Protein AF-A0A4U7D754-F1 (afdb_monomer_lite)

Secondary structure (DSSP, 8-state):
-HHHHHHHHHHTT-TTHHHHHHHHHHHHHHHTTPPP--TTTT-PPTTS-TTS----TT-HHHHHHHHHHHHHHHHHHHHHHH--HHHHHHHHHHHIIIII-TTTPPP--SS-TT-SS--HHHHHHHHHHHHHHHHTTT-GGGGGSSS-HHHHHHHHHHHH-TTTT-----

Foldseek 3Di:
DVLVVLLVCLVVVHPPSVVVVVVLLVLLVVLLPDDAAEQQPVDDDPPDDSLFLADPPVRPRLVNLQVLLSSLLSLLVNCSNPVDCSSLLSSLVNLCQDDNVPVRHRQLALDGPPDLDGDPSCVPRVVSNVVSCVSSLPPPSLVVHPDHPVSNVVSPVLNPPNPNPPPPDD

Sequence (170 aa):
NEVVAIRERVEDGQDPWKTAYDAQIRDANRALAATPRSVVDDGSPAGVDEHRFATGEDRPDYRAAIEMGTWVRDLGIGYVFTGRERFASKAIRLLDHWFLDPETRMYPS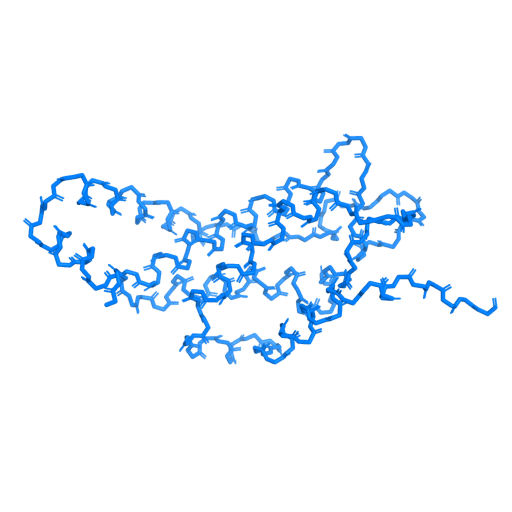GRNFGETYFSIELHITLPTLIYGAALVRDSPRWSTVGADREALRSWVETYLDRKSGVYVGP

Structure (mmCIF, N/CA/C/O backbone):
data_AF-A0A4U7D754-F1
#
_entry.id   AF-A0A4U7D754-F1
#
loop_
_atom_site.group_PDB
_atom_site.id
_atom_site.type_symbol
_atom_site.label_atom_id
_atom_site.label_alt_id
_atom_site.label_comp_id
_atom_site.label_asym_id
_atom_site.label_entity_id
_atom_site.label_seq_id
_atom_site.pdbx_PDB_ins_code
_atom_site.Cartn_x
_atom_site.Cartn_y
_atom_site.Cartn_z
_atom_site.occupancy
_atom_site.B_iso_or_equiv
_atom_site.auth_seq_id
_atom_site.auth_comp_id
_atom_site.auth_asym_id
_atom_site.auth_atom_id
_atom_site.pdbx_PDB_model_num
ATOM 1 N N . ASN A 1 1 ? -0.094 -5.045 24.901 1.00 81.19 1 ASN A N 1
ATOM 2 C CA . ASN A 1 1 ? -0.014 -4.782 23.446 1.00 81.19 1 ASN A CA 1
ATOM 3 C C . ASN A 1 1 ? -0.514 -3.359 23.227 1.00 81.19 1 ASN A C 1
ATOM 5 O O . ASN A 1 1 ? -1.612 -3.065 23.677 1.00 81.19 1 ASN A O 1
ATOM 9 N N . GLU A 1 2 ? 0.290 -2.483 22.625 1.00 88.88 2 GLU A N 1
ATOM 10 C CA . GLU A 1 2 ? -0.003 -1.047 22.474 1.00 88.88 2 GLU A CA 1
ATOM 11 C C . GLU A 1 2 ? -1.286 -0.764 21.674 1.00 88.88 2 GLU A C 1
ATOM 13 O O . GLU A 1 2 ? -2.070 0.096 22.063 1.00 88.88 2 GLU A O 1
ATOM 18 N N . VAL A 1 3 ? -1.574 -1.550 20.629 1.00 88.56 3 VAL A N 1
ATOM 19 C CA . VAL A 1 3 ? -2.810 -1.402 19.835 1.00 88.56 3 VAL A CA 1
ATOM 20 C C . VAL A 1 3 ? -4.058 -1.604 20.696 1.00 88.56 3 VAL A C 1
ATOM 22 O O . VAL A 1 3 ? -5.023 -0.860 20.556 1.00 88.56 3 VAL A O 1
ATOM 25 N N . VAL A 1 4 ? -4.040 -2.589 21.600 1.00 91.12 4 VAL A N 1
ATOM 26 C CA . VAL A 1 4 ? -5.170 -2.869 22.504 1.00 91.12 4 VAL A CA 1
ATOM 27 C C . VAL A 1 4 ? -5.409 -1.681 23.434 1.00 91.12 4 VAL A C 1
ATOM 29 O O . VAL A 1 4 ? -6.532 -1.201 23.520 1.00 91.12 4 VAL A O 1
ATOM 32 N N . ALA A 1 5 ? -4.342 -1.137 24.025 1.00 94.12 5 ALA A N 1
ATOM 33 C CA . ALA A 1 5 ? -4.437 0.025 24.906 1.00 94.12 5 ALA A CA 1
ATOM 34 C C . ALA A 1 5 ? -4.966 1.278 24.180 1.00 94.12 5 ALA A C 1
ATOM 36 O O . ALA A 1 5 ? -5.701 2.072 24.761 1.00 94.12 5 ALA A O 1
ATOM 37 N N . ILE A 1 6 ? -4.615 1.472 22.901 1.00 95.00 6 ILE A N 1
ATOM 38 C CA . ILE A 1 6 ? -5.161 2.581 22.103 1.00 95.00 6 ILE A CA 1
ATOM 39 C C . ILE A 1 6 ? -6.643 2.350 21.786 1.00 95.00 6 ILE A C 1
ATOM 41 O O . ILE A 1 6 ? -7.418 3.300 21.851 1.00 95.00 6 ILE A O 1
ATOM 45 N N . ARG A 1 7 ? -7.057 1.117 21.461 1.00 94.56 7 ARG A N 1
ATOM 46 C CA . ARG A 1 7 ? -8.471 0.803 21.190 1.00 94.56 7 ARG A CA 1
ATOM 47 C C . ARG A 1 7 ? -9.363 1.097 22.392 1.00 94.56 7 ARG A C 1
ATOM 49 O O . ARG A 1 7 ? -10.385 1.739 22.202 1.00 94.56 7 ARG A O 1
ATOM 56 N N . GLU A 1 8 ? -8.945 0.721 23.599 1.00 95.62 8 GLU A N 1
ATOM 57 C CA . GLU A 1 8 ? -9.686 1.027 24.834 1.00 95.62 8 GLU A CA 1
ATOM 58 C C . GLU A 1 8 ? -9.910 2.542 24.983 1.00 95.62 8 GLU A C 1
ATOM 60 O O . GLU A 1 8 ? -11.033 2.999 25.169 1.00 95.62 8 GLU A O 1
ATOM 65 N N . ARG A 1 9 ? -8.864 3.356 24.768 1.00 97.19 9 ARG A N 1
ATOM 66 C CA . ARG A 1 9 ? -8.984 4.827 24.798 1.00 97.19 9 ARG A CA 1
ATOM 67 C C . ARG A 1 9 ? -9.928 5.374 23.724 1.00 97.19 9 ARG A C 1
ATOM 69 O O . ARG A 1 9 ? -10.618 6.360 23.967 1.00 97.19 9 ARG A O 1
ATOM 76 N N . VAL A 1 10 ? -9.951 4.764 22.537 1.00 96.94 10 VAL A N 1
ATOM 77 C CA . VAL A 1 10 ? -10.885 5.124 21.456 1.00 96.94 10 VAL A CA 1
ATOM 78 C C . VAL A 1 10 ? -12.324 4.770 21.831 1.00 96.94 10 VAL A C 1
ATOM 80 O O . VAL A 1 10 ? -13.219 5.578 21.588 1.00 96.94 10 VAL A O 1
ATOM 83 N N . GLU A 1 11 ? -12.554 3.593 22.411 1.00 95.62 11 GLU A N 1
ATOM 84 C CA . GLU A 1 11 ? -13.877 3.129 22.852 1.00 95.62 11 GLU A CA 1
ATOM 85 C C . GLU A 1 11 ? -14.442 4.016 23.967 1.00 95.62 11 GLU A C 1
ATOM 87 O O . GLU A 1 11 ? -15.612 4.394 23.914 1.00 95.62 11 GLU A O 1
ATOM 92 N N . ASP A 1 12 ? -13.582 4.459 24.885 1.00 97.31 12 ASP A N 1
ATOM 93 C CA . ASP A 1 12 ? -13.907 5.429 25.935 1.00 97.31 12 ASP A CA 1
ATOM 94 C C . ASP A 1 12 ? -14.091 6.869 25.414 1.00 97.31 12 ASP A C 1
ATOM 96 O O . ASP A 1 12 ? -14.413 7.779 26.180 1.00 97.31 12 ASP A O 1
ATOM 100 N N . GLY A 1 13 ? -13.856 7.115 24.121 1.00 97.50 13 GLY A N 1
ATOM 101 C CA . GLY A 1 13 ? -13.976 8.441 23.515 1.00 97.50 13 GLY A CA 1
ATOM 102 C C . GLY A 1 13 ? -12.903 9.438 23.966 1.00 97.50 13 GLY A C 1
ATOM 103 O O . GLY A 1 13 ? -13.125 10.644 23.883 1.00 97.50 13 GLY A O 1
ATOM 104 N N . GLN A 1 14 ? -11.749 8.965 24.443 1.00 98.25 14 GLN A N 1
ATOM 105 C CA . GLN A 1 14 ? -10.688 9.822 24.971 1.00 98.25 14 GLN A CA 1
ATOM 106 C C . GLN A 1 14 ? -9.904 10.508 23.845 1.00 98.25 14 GLN A C 1
ATOM 108 O O . GLN A 1 14 ? -9.340 9.856 22.959 1.00 98.25 14 GLN A O 1
ATOM 113 N N . ASP A 1 15 ? -9.793 11.832 23.913 1.00 97.81 15 ASP A N 1
ATOM 114 C CA . ASP A 1 15 ? -8.921 12.601 23.027 1.00 97.81 15 ASP A CA 1
ATOM 115 C C . ASP A 1 15 ? -7.455 12.604 23.512 1.00 97.81 15 ASP A C 1
ATOM 117 O O . ASP A 1 15 ? -7.204 12.584 24.718 1.00 97.81 15 ASP A O 1
ATOM 121 N N . PRO A 1 16 ? -6.467 12.628 22.590 1.00 96.94 16 PRO A N 1
ATOM 122 C CA . PRO A 1 16 ? -6.624 12.772 21.136 1.00 96.94 16 PRO A CA 1
ATOM 123 C C . PRO A 1 16 ? -6.844 11.447 20.380 1.00 96.94 16 PRO A C 1
ATOM 125 O O . PRO A 1 16 ? -6.931 11.458 19.151 1.00 96.94 16 PRO A O 1
ATOM 128 N N . TRP A 1 17 ? -6.916 10.300 21.068 1.00 97.25 17 TRP A N 1
ATOM 129 C CA . TRP A 1 17 ? -6.997 8.980 20.424 1.00 97.25 17 TRP A CA 1
ATOM 130 C C . TRP A 1 17 ? -8.262 8.804 19.593 1.00 97.25 17 TRP A C 1
ATOM 132 O O . TRP A 1 17 ? -8.177 8.304 18.471 1.00 97.25 17 TRP A O 1
ATOM 142 N N . LYS A 1 18 ? -9.418 9.257 20.092 1.00 97.81 18 LYS A N 1
ATOM 143 C CA . LYS A 1 18 ? -10.676 9.184 19.344 1.00 97.81 18 LYS A CA 1
ATOM 144 C C . LYS A 1 18 ? -10.625 10.007 18.057 1.00 97.81 18 LYS A C 1
ATOM 146 O O . LYS A 1 18 ? -10.941 9.483 16.988 1.00 97.81 18 LYS A O 1
ATOM 151 N N . THR A 1 19 ? -10.166 11.255 18.143 1.00 98.38 19 THR A N 1
ATOM 152 C CA . THR A 1 19 ? -9.977 12.124 16.972 1.00 98.38 19 THR A CA 1
ATOM 153 C C . THR A 1 19 ? -9.004 11.513 15.955 1.00 98.38 19 THR A C 1
ATOM 155 O O . THR A 1 19 ? -9.292 11.487 14.755 1.00 98.38 19 THR A O 1
ATOM 158 N N . ALA A 1 20 ? -7.873 10.970 16.419 1.00 97.56 20 ALA A N 1
ATOM 159 C CA . ALA A 1 20 ? -6.890 10.319 15.555 1.00 97.56 20 ALA A CA 1
ATOM 160 C C . ALA A 1 20 ? -7.458 9.063 14.874 1.00 97.56 20 ALA A C 1
ATOM 162 O O . ALA A 1 20 ? -7.256 8.865 13.677 1.00 97.56 20 ALA A O 1
ATOM 163 N N . TYR A 1 21 ? -8.219 8.248 15.606 1.00 97.75 21 TYR A N 1
ATOM 164 C CA . TYR A 1 21 ? -8.908 7.085 15.056 1.00 97.75 21 TYR A CA 1
ATOM 165 C C . TYR A 1 21 ? -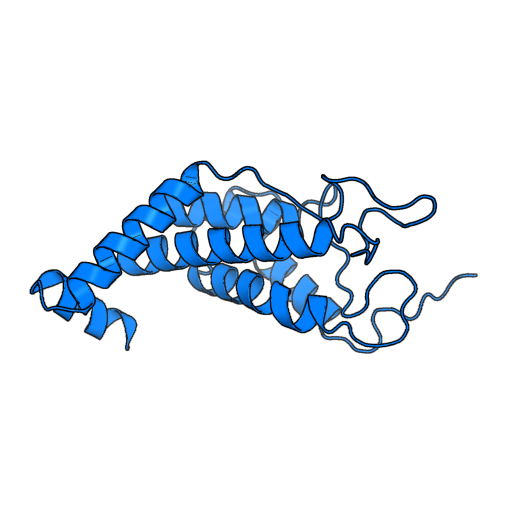9.905 7.481 13.961 1.00 97.75 21 TYR A C 1
ATOM 167 O O . TYR A 1 21 ? -9.889 6.896 12.880 1.00 97.75 21 TYR A O 1
ATOM 175 N N . ASP A 1 22 ? -10.733 8.502 14.184 1.00 98.38 22 ASP A N 1
ATOM 176 C CA . ASP A 1 22 ? -11.714 8.938 13.183 1.00 98.38 22 ASP A CA 1
ATOM 177 C C . ASP A 1 22 ? -11.046 9.450 11.901 1.00 98.38 22 ASP A C 1
ATOM 179 O O . ASP A 1 22 ? -11.533 9.188 10.795 1.00 98.38 22 ASP A O 1
ATOM 183 N N . ALA A 1 23 ? -9.923 10.162 12.031 1.00 98.50 23 ALA A N 1
ATOM 184 C CA . ALA A 1 23 ? -9.104 10.564 10.892 1.00 98.50 23 ALA A CA 1
ATOM 185 C C . ALA A 1 23 ? -8.526 9.338 10.167 1.00 98.50 23 ALA A C 1
ATOM 187 O O . ALA A 1 23 ? -8.739 9.181 8.966 1.00 98.50 23 ALA A O 1
ATOM 188 N N . GLN A 1 24 ? -7.916 8.407 10.900 1.00 98.25 24 GLN A N 1
ATOM 189 C CA . GLN A 1 24 ? -7.336 7.191 10.332 1.00 98.25 24 GLN A CA 1
ATOM 190 C C . GLN A 1 24 ? -8.370 6.326 9.597 1.00 98.25 24 GLN A C 1
ATOM 192 O O . GLN A 1 24 ? -8.092 5.800 8.519 1.00 98.25 24 GLN A O 1
ATOM 197 N N . ILE A 1 25 ? -9.580 6.176 10.143 1.00 98.50 25 ILE A N 1
ATOM 198 C CA . ILE A 1 25 ? -10.652 5.413 9.492 1.00 98.50 25 ILE A CA 1
ATOM 199 C C . ILE A 1 25 ? -11.165 6.132 8.244 1.00 98.50 25 ILE A C 1
ATOM 201 O O . ILE A 1 25 ? -11.506 5.477 7.255 1.00 98.50 25 ILE A O 1
ATOM 205 N N . ARG A 1 26 ? -11.209 7.467 8.239 1.00 98.75 26 ARG A N 1
ATOM 206 C CA . ARG A 1 26 ? -11.530 8.241 7.033 1.00 98.75 26 ARG A CA 1
ATOM 207 C C . ARG A 1 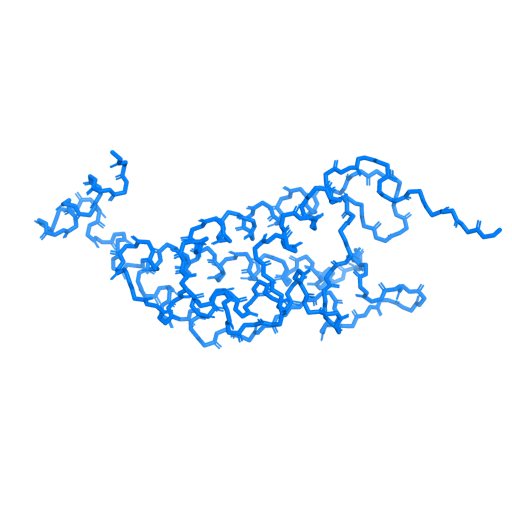26 ? -10.505 7.983 5.933 1.00 98.75 26 ARG A C 1
ATOM 209 O O . ARG A 1 26 ? -10.899 7.734 4.796 1.00 98.75 26 ARG A O 1
ATOM 216 N N . ASP A 1 27 ? -9.226 7.983 6.283 1.00 98.75 27 ASP A N 1
ATOM 217 C CA . ASP A 1 27 ? -8.117 7.775 5.354 1.00 98.75 27 ASP A CA 1
ATOM 218 C C . ASP A 1 27 ? -8.131 6.343 4.799 1.00 98.75 27 ASP A C 1
ATOM 220 O O . ASP A 1 27 ? -8.130 6.151 3.582 1.00 98.75 27 ASP A O 1
ATOM 224 N N . ALA A 1 28 ? -8.326 5.343 5.666 1.00 98.75 28 ALA A N 1
ATOM 225 C CA . ALA A 1 28 ? -8.504 3.947 5.264 1.00 98.75 28 ALA A CA 1
ATOM 226 C C . ALA A 1 28 ? -9.709 3.753 4.326 1.00 98.75 28 ALA A C 1
ATOM 228 O O . ALA A 1 28 ? -9.634 2.997 3.359 1.00 98.75 28 ALA A O 1
ATOM 229 N N . ASN A 1 29 ? -10.831 4.441 4.578 1.00 98.81 29 ASN A N 1
ATOM 230 C CA . ASN A 1 29 ? -11.990 4.380 3.684 1.00 98.81 29 ASN A CA 1
ATOM 231 C C . ASN A 1 29 ? -11.715 5.053 2.330 1.00 98.81 29 ASN A C 1
ATOM 233 O O . ASN A 1 29 ? -12.194 4.543 1.321 1.00 98.81 29 ASN A O 1
ATOM 237 N N . ARG A 1 30 ? -10.935 6.144 2.269 1.00 98.69 30 ARG A N 1
ATOM 238 C CA . ARG A 1 30 ? -10.508 6.729 0.983 1.00 98.69 30 ARG A CA 1
ATOM 239 C C . ARG A 1 30 ? -9.609 5.768 0.207 1.00 98.69 30 ARG A C 1
ATOM 241 O O . ARG A 1 30 ? -9.822 5.568 -0.985 1.00 98.69 30 ARG A O 1
ATOM 248 N N . ALA A 1 31 ? -8.673 5.111 0.889 1.00 98.62 31 ALA A N 1
ATOM 249 C CA . ALA A 1 31 ? -7.761 4.142 0.284 1.00 98.62 31 ALA A CA 1
ATOM 250 C C . ALA A 1 31 ? -8.472 2.899 -0.296 1.00 98.62 31 ALA A C 1
ATOM 252 O O . ALA A 1 31 ? -7.917 2.219 -1.159 1.00 98.62 31 ALA A O 1
ATOM 253 N N . LEU A 1 32 ? -9.727 2.614 0.087 1.00 98.75 32 LEU A N 1
ATOM 254 C CA . LEU A 1 32 ? -10.522 1.557 -0.559 1.00 98.75 32 LEU A CA 1
ATOM 255 C C . LEU A 1 32 ? -10.725 1.800 -2.065 1.00 98.75 32 LEU A C 1
ATOM 257 O O . LEU A 1 32 ? -10.818 0.834 -2.823 1.00 98.75 32 LEU A O 1
ATOM 261 N N . ALA A 1 33 ? -10.756 3.065 -2.493 1.00 98.25 33 ALA A N 1
ATOM 262 C CA . ALA A 1 33 ? -10.904 3.463 -3.892 1.00 98.25 33 ALA A CA 1
ATOM 263 C C . ALA A 1 33 ? -9.565 3.609 -4.640 1.00 98.25 33 ALA A C 1
ATOM 265 O O . ALA A 1 33 ? -9.577 3.944 -5.819 1.00 98.25 33 ALA A O 1
ATOM 266 N N . ALA A 1 34 ? -8.425 3.367 -3.981 1.00 97.75 34 ALA A N 1
ATOM 267 C CA . ALA A 1 34 ? -7.108 3.510 -4.595 1.00 97.75 34 ALA A CA 1
ATOM 268 C C . ALA A 1 34 ? -6.947 2.607 -5.825 1.00 97.75 34 ALA A C 1
ATOM 270 O O . ALA A 1 34 ? -7.332 1.436 -5.793 1.00 97.75 34 ALA A O 1
ATOM 271 N N . THR A 1 35 ? -6.337 3.112 -6.888 1.00 97.06 35 THR A N 1
ATOM 272 C CA . THR A 1 35 ? -5.946 2.289 -8.038 1.00 97.06 35 THR A CA 1
ATOM 273 C C . THR A 1 35 ? -4.573 1.675 -7.750 1.00 97.06 35 THR A C 1
ATOM 275 O O . THR A 1 35 ? -3.686 2.419 -7.335 1.00 97.06 35 THR A O 1
ATOM 278 N N . PRO A 1 36 ? -4.379 0.350 -7.904 1.00 96.81 36 PRO A N 1
ATOM 279 C CA . PRO A 1 36 ? -3.046 -0.242 -7.819 1.00 96.81 36 PRO A CA 1
ATOM 280 C C . PRO A 1 36 ? -2.087 0.417 -8.814 1.00 96.81 36 PRO A C 1
ATOM 282 O O . PRO A 1 36 ? -2.491 0.714 -9.936 1.00 96.81 36 PRO A O 1
ATOM 285 N N . ARG A 1 37 ? -0.850 0.654 -8.380 1.00 96.81 37 ARG A N 1
ATOM 286 C CA . ARG A 1 37 ? 0.259 1.119 -9.217 1.00 96.81 37 ARG A CA 1
ATOM 287 C C . ARG A 1 37 ? 1.527 0.352 -8.874 1.00 96.81 37 ARG A C 1
ATOM 289 O O . ARG A 1 37 ? 1.664 -0.104 -7.742 1.00 96.81 37 ARG A O 1
ATOM 296 N N . SER A 1 38 ? 2.438 0.244 -9.823 1.00 96.88 38 SER A N 1
ATOM 297 C CA . SER A 1 38 ? 3.759 -0.362 -9.722 1.00 96.88 38 SER A CA 1
ATOM 298 C C . SER A 1 38 ? 4.708 0.303 -10.725 1.00 96.88 38 SER A C 1
ATOM 300 O O . SER A 1 38 ? 4.323 1.217 -11.452 1.00 96.88 38 SER A O 1
ATOM 302 N N . VAL A 1 39 ? 5.947 -0.176 -10.768 1.00 94.94 39 VAL A N 1
ATOM 303 C CA . VAL A 1 39 ? 7.026 0.283 -11.661 1.00 94.94 39 VAL A CA 1
ATOM 304 C C . VAL A 1 39 ? 6.697 0.162 -13.159 1.00 94.94 39 VAL A C 1
ATOM 306 O O . VAL A 1 39 ? 7.291 0.852 -13.979 1.00 94.94 39 VAL A O 1
ATOM 309 N N . VAL A 1 40 ? 5.713 -0.668 -13.521 1.00 94.94 40 VAL A N 1
ATOM 310 C CA . VAL A 1 40 ? 5.295 -0.872 -14.917 1.00 94.94 40 VAL A CA 1
ATOM 311 C C . VAL A 1 40 ? 4.195 0.096 -15.383 1.00 94.94 40 VAL A C 1
ATOM 313 O O . VAL A 1 40 ? 3.991 0.262 -16.582 1.00 94.94 40 VAL A O 1
ATOM 316 N N . ASP A 1 41 ? 3.460 0.742 -14.468 1.00 94.00 41 ASP A N 1
ATOM 317 C CA . ASP A 1 41 ? 2.170 1.375 -14.811 1.00 94.00 41 ASP A CA 1
ATOM 318 C C . ASP A 1 41 ? 2.282 2.812 -15.332 1.00 94.00 41 ASP A C 1
ATOM 320 O O . ASP A 1 41 ? 1.392 3.288 -16.036 1.00 94.00 41 ASP A O 1
ATOM 324 N N . ASP A 1 42 ? 3.363 3.510 -14.989 1.00 87.00 42 ASP A N 1
ATOM 325 C CA . ASP A 1 42 ? 3.594 4.903 -15.392 1.00 87.00 42 ASP A CA 1
ATOM 326 C C . ASP A 1 42 ? 4.638 5.017 -16.529 1.00 87.00 42 ASP A C 1
ATOM 328 O O . ASP A 1 42 ? 5.016 6.123 -16.923 1.00 87.00 42 ASP A O 1
ATOM 332 N N . GLY A 1 43 ? 5.066 3.872 -17.081 1.00 80.12 43 GLY A N 1
ATOM 333 C CA . GLY A 1 43 ? 6.050 3.750 -18.157 1.00 80.12 43 GLY A CA 1
ATOM 334 C C . GLY A 1 43 ? 7.505 3.882 -17.691 1.00 80.12 43 GLY A C 1
ATOM 335 O O . GLY A 1 43 ? 7.840 4.701 -16.835 1.00 80.12 43 GLY A O 1
ATOM 336 N N . SER A 1 44 ? 8.401 3.099 -18.299 1.00 80.56 44 SER A N 1
ATOM 337 C CA . SER A 1 44 ? 9.841 3.153 -18.026 1.00 80.56 44 SER A CA 1
ATOM 338 C C . SER A 1 44 ? 10.598 3.994 -19.070 1.00 80.56 44 SER A C 1
ATOM 340 O O . SER A 1 44 ? 10.159 4.124 -20.221 1.00 80.56 44 SER A O 1
ATOM 342 N N . PRO A 1 45 ? 11.756 4.591 -18.718 1.00 80.62 45 PRO A N 1
ATOM 343 C CA . PRO A 1 45 ? 12.629 5.204 -19.714 1.00 80.62 45 PRO A CA 1
ATOM 344 C C . PRO A 1 45 ? 13.071 4.185 -20.778 1.00 80.62 45 PRO A C 1
ATOM 346 O O . PRO A 1 45 ? 13.230 2.998 -20.502 1.00 80.62 45 PRO A O 1
ATOM 349 N N . ALA A 1 46 ? 13.329 4.647 -22.005 1.00 82.69 46 ALA A N 1
ATOM 350 C CA . ALA A 1 46 ? 13.725 3.761 -23.099 1.00 82.69 46 ALA A CA 1
ATOM 351 C C . ALA A 1 46 ? 14.978 2.931 -22.751 1.00 82.69 46 ALA A C 1
ATOM 353 O O . ALA A 1 46 ? 16.006 3.476 -22.348 1.00 82.69 46 ALA A O 1
ATOM 354 N N . GLY A 1 47 ? 14.895 1.611 -22.943 1.00 83.19 47 GLY A N 1
ATOM 355 C CA . GLY A 1 47 ? 15.984 0.675 -22.637 1.00 83.19 47 GLY A CA 1
ATOM 356 C C . GLY A 1 47 ? 16.097 0.277 -21.160 1.00 83.19 47 GLY A C 1
ATOM 357 O O . GLY A 1 47 ? 17.018 -0.460 -20.810 1.00 83.19 47 GLY A O 1
ATOM 358 N N . VAL A 1 48 ? 15.177 0.734 -20.307 1.00 84.69 48 VAL A N 1
ATOM 359 C CA . VAL A 1 48 ? 15.047 0.295 -18.915 1.00 84.69 48 VAL A CA 1
ATOM 360 C C . VAL A 1 48 ? 14.055 -0.862 -18.845 1.00 84.69 48 VAL A C 1
ATOM 362 O O . VAL A 1 48 ? 12.948 -0.771 -19.372 1.00 84.69 48 VAL A O 1
ATOM 365 N N . ASP A 1 49 ? 14.458 -1.944 -18.183 1.00 89.00 49 ASP A N 1
ATOM 366 C CA . ASP A 1 49 ? 13.546 -3.018 -17.777 1.00 89.00 49 ASP A CA 1
ATOM 367 C C . ASP A 1 49 ? 12.440 -2.423 -16.893 1.00 89.00 49 ASP A C 1
ATOM 369 O O . ASP A 1 49 ? 12.733 -1.880 -15.831 1.00 89.00 49 ASP A O 1
ATOM 373 N N . GLU A 1 50 ? 11.188 -2.499 -17.338 1.00 91.44 50 GLU A N 1
ATOM 374 C CA . GLU A 1 50 ? 10.033 -1.883 -16.673 1.00 91.44 50 GLU A CA 1
ATOM 375 C C . GLU A 1 50 ? 9.756 -2.441 -15.273 1.00 91.44 50 GLU A C 1
ATOM 377 O O . GLU A 1 50 ? 9.168 -1.757 -14.443 1.00 91.44 50 GLU A O 1
ATOM 382 N N . HIS A 1 51 ? 10.250 -3.640 -14.950 1.00 94.75 51 HIS A N 1
ATOM 383 C CA . HIS A 1 51 ? 10.165 -4.182 -13.594 1.00 94.75 51 HIS A CA 1
ATOM 384 C C . HIS A 1 51 ? 11.239 -3.612 -12.656 1.00 94.75 51 HIS A C 1
ATOM 386 O O . HIS A 1 51 ? 11.232 -3.882 -11.449 1.00 94.75 51 HIS A O 1
ATOM 392 N N . ARG A 1 52 ? 12.209 -2.851 -13.167 1.00 92.25 52 ARG A N 1
ATOM 393 C CA . ARG A 1 52 ? 13.254 -2.223 -12.357 1.00 92.25 52 ARG A CA 1
ATOM 394 C C . ARG A 1 52 ? 12.824 -0.823 -11.965 1.00 92.25 52 ARG A C 1
ATOM 396 O O . ARG A 1 52 ? 12.524 0.002 -12.812 1.00 92.25 52 ARG A O 1
ATOM 403 N N . PHE A 1 53 ? 12.934 -0.537 -10.673 1.00 92.25 53 PHE A N 1
ATOM 404 C CA . PHE A 1 53 ? 12.696 0.802 -10.155 1.00 92.25 53 PHE A CA 1
ATOM 405 C C . PHE A 1 53 ? 13.650 1.817 -10.804 1.00 92.25 53 PHE A C 1
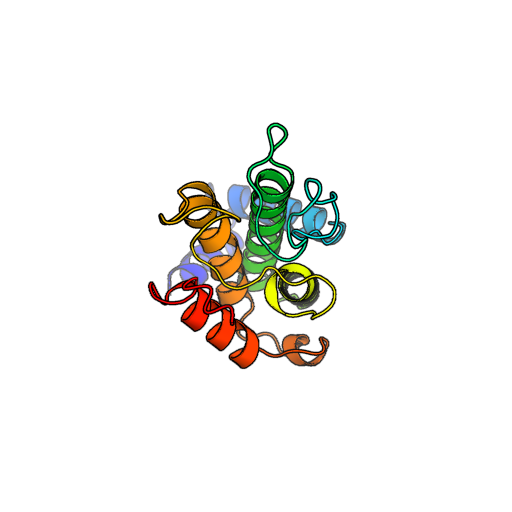ATOM 407 O O . PHE A 1 53 ? 14.875 1.669 -10.719 1.00 92.25 53 PHE A O 1
ATOM 414 N N . ALA A 1 54 ? 13.094 2.840 -11.445 1.00 86.69 54 ALA A N 1
ATOM 415 C CA . ALA A 1 54 ? 13.811 3.812 -12.255 1.00 86.69 54 ALA A CA 1
ATOM 416 C C . ALA A 1 54 ? 13.750 5.233 -11.666 1.00 86.69 54 ALA A C 1
ATOM 418 O O . ALA A 1 54 ? 12.748 5.683 -11.108 1.00 86.69 54 ALA A O 1
ATOM 419 N N . THR A 1 55 ? 14.840 5.984 -11.838 1.00 74.19 55 THR A N 1
ATOM 420 C CA . THR A 1 55 ? 15.008 7.366 -11.355 1.00 74.19 55 THR A CA 1
ATOM 421 C C . THR A 1 55 ? 15.067 8.378 -12.499 1.00 74.19 55 THR A C 1
ATOM 423 O O . THR A 1 55 ? 15.944 9.239 -12.545 1.00 74.19 55 THR A O 1
ATOM 426 N N . GLY A 1 56 ? 14.116 8.295 -13.436 1.00 74.81 56 GLY A N 1
ATOM 427 C CA . GLY A 1 56 ? 13.911 9.359 -14.428 1.00 74.81 56 GLY A CA 1
ATOM 428 C C . GLY A 1 56 ? 13.607 10.714 -13.768 1.00 74.81 56 GLY A C 1
ATOM 429 O O . GLY A 1 56 ? 13.247 10.760 -12.592 1.00 74.81 56 GLY A O 1
ATOM 430 N N . GLU A 1 57 ? 13.720 11.816 -14.516 1.00 79.00 57 GLU A N 1
ATOM 431 C CA . GLU A 1 57 ? 13.539 13.192 -14.006 1.00 79.00 57 GLU A CA 1
ATOM 432 C C . GLU A 1 57 ? 12.204 13.386 -13.260 1.00 79.00 57 GLU A C 1
ATOM 434 O O . GLU A 1 57 ? 12.172 13.952 -12.165 1.00 79.00 57 GLU A O 1
ATOM 439 N N . ASP A 1 58 ? 11.120 12.817 -13.793 1.00 82.38 58 ASP A N 1
ATOM 440 C CA . ASP A 1 58 ? 9.780 12.891 -13.197 1.00 82.38 58 ASP A CA 1
ATOM 441 C C . ASP A 1 58 ? 9.563 11.946 -12.005 1.00 82.38 58 ASP A C 1
ATOM 443 O O . ASP A 1 58 ? 8.608 12.115 -11.238 1.00 82.38 58 ASP A O 1
ATOM 447 N N . ARG A 1 59 ? 10.468 10.976 -11.822 1.00 86.12 59 ARG A N 1
ATOM 448 C CA . ARG A 1 59 ? 10.478 9.979 -10.740 1.00 86.12 59 ARG A CA 1
ATOM 449 C C . ARG A 1 59 ? 9.114 9.287 -10.530 1.00 86.12 59 ARG A C 1
ATOM 451 O O . ARG A 1 59 ? 8.612 9.298 -9.398 1.00 86.12 59 ARG A O 1
ATOM 458 N N . PRO A 1 60 ? 8.500 8.704 -11.577 1.00 90.56 60 PRO A N 1
ATOM 459 C CA . PRO A 1 60 ? 7.172 8.094 -11.480 1.00 90.56 60 PRO A CA 1
ATOM 460 C C . PRO A 1 60 ? 7.116 6.992 -10.411 1.00 90.56 60 PRO A C 1
ATOM 462 O O . PRO A 1 60 ? 6.314 7.094 -9.482 1.00 90.56 60 PRO A O 1
ATOM 465 N N . ASP A 1 61 ? 8.059 6.048 -10.432 1.00 93.44 61 ASP A N 1
ATOM 466 C CA . ASP A 1 61 ? 8.121 4.926 -9.483 1.00 93.44 61 ASP A CA 1
ATOM 467 C C . ASP A 1 61 ? 8.255 5.377 -8.029 1.00 93.44 61 ASP A C 1
ATOM 469 O O . ASP A 1 61 ? 7.679 4.789 -7.114 1.00 93.44 61 ASP A O 1
ATOM 473 N N . TYR A 1 62 ? 8.985 6.468 -7.797 1.00 93.81 62 TYR A N 1
ATOM 474 C CA . TYR A 1 62 ? 9.117 7.059 -6.470 1.00 93.81 62 TYR A CA 1
ATOM 475 C C . TYR A 1 62 ? 7.783 7.583 -5.944 1.00 93.81 62 TYR A C 1
ATOM 477 O O . TYR A 1 62 ? 7.432 7.333 -4.788 1.00 93.81 62 TYR A O 1
ATOM 485 N N . ARG A 1 63 ? 7.016 8.278 -6.791 1.00 94.00 63 ARG A N 1
ATOM 486 C CA . ARG A 1 63 ? 5.677 8.765 -6.435 1.00 94.00 63 ARG A CA 1
ATOM 487 C C . ARG A 1 63 ? 4.714 7.596 -6.232 1.00 94.00 63 ARG A C 1
ATOM 489 O O . ARG A 1 63 ? 3.995 7.583 -5.233 1.00 94.00 63 ARG A O 1
ATOM 496 N N . ALA A 1 64 ? 4.763 6.596 -7.111 1.00 96.12 64 ALA A N 1
ATOM 497 C CA . ALA A 1 64 ? 3.962 5.384 -6.997 1.00 96.12 64 ALA A CA 1
ATOM 498 C C . ALA A 1 64 ? 4.249 4.637 -5.687 1.00 96.12 64 ALA A C 1
ATOM 500 O O . ALA A 1 64 ? 3.313 4.309 -4.959 1.00 96.12 64 ALA A O 1
ATOM 501 N N . ALA A 1 65 ? 5.519 4.466 -5.311 1.00 96.50 65 ALA A N 1
ATOM 502 C CA . ALA A 1 65 ? 5.901 3.799 -4.068 1.00 96.50 65 ALA A CA 1
ATOM 503 C C . ALA A 1 65 ? 5.421 4.552 -2.816 1.00 96.50 65 ALA A C 1
ATOM 505 O O . ALA A 1 65 ? 4.970 3.926 -1.854 1.00 96.50 65 ALA A O 1
ATOM 506 N N . ILE A 1 66 ? 5.479 5.891 -2.818 1.00 96.69 66 ILE A N 1
ATOM 507 C CA . ILE A 1 66 ? 4.954 6.719 -1.718 1.00 96.69 66 ILE A CA 1
ATOM 508 C C . ILE A 1 66 ? 3.440 6.555 -1.582 1.00 96.69 66 ILE A C 1
ATOM 510 O O . ILE A 1 66 ? 2.936 6.358 -0.471 1.00 96.69 66 ILE A O 1
ATOM 514 N N . GLU A 1 67 ? 2.707 6.654 -2.688 1.00 97.12 67 GLU A N 1
ATOM 515 C CA . GLU A 1 67 ? 1.248 6.547 -2.680 1.00 97.12 67 GLU A CA 1
ATOM 516 C C . GLU A 1 67 ? 0.792 5.151 -2.259 1.00 97.12 67 GLU A C 1
ATOM 518 O O . GLU A 1 67 ? -0.003 5.015 -1.326 1.00 97.12 67 GLU A O 1
ATOM 523 N N . MET A 1 68 ? 1.366 4.115 -2.872 1.00 98.19 68 MET A N 1
ATOM 524 C CA . MET A 1 68 ? 1.080 2.722 -2.546 1.00 98.19 68 MET A CA 1
ATOM 525 C C . MET A 1 68 ? 1.413 2.418 -1.085 1.00 98.19 68 MET A C 1
ATOM 527 O O . MET A 1 68 ? 0.591 1.831 -0.379 1.00 98.19 68 MET A O 1
ATOM 531 N N . GLY A 1 69 ? 2.566 2.881 -0.588 1.00 98.19 69 GLY A N 1
ATOM 532 C CA . GLY A 1 69 ? 2.940 2.746 0.819 1.00 98.19 69 GLY A CA 1
ATOM 533 C C . GLY A 1 69 ? 1.957 3.437 1.760 1.00 98.19 69 GLY A C 1
ATOM 534 O O . GLY A 1 69 ? 1.540 2.845 2.756 1.00 98.19 69 GLY A O 1
ATOM 535 N N . THR A 1 70 ? 1.523 4.652 1.424 1.00 98.44 70 THR A N 1
ATOM 536 C CA . THR A 1 70 ? 0.527 5.398 2.207 1.00 98.44 70 THR A CA 1
ATOM 537 C C . THR A 1 70 ? -0.799 4.642 2.276 1.00 98.44 70 THR A C 1
ATOM 539 O O . THR A 1 70 ? -1.314 4.405 3.369 1.00 98.44 70 THR A O 1
ATOM 542 N N . TRP A 1 71 ? -1.328 4.188 1.137 1.00 98.75 71 TRP A N 1
ATOM 543 C CA . TRP A 1 71 ? -2.599 3.463 1.094 1.00 98.75 71 TRP A CA 1
ATOM 544 C C . TRP A 1 71 ? -2.535 2.123 1.818 1.00 98.75 71 TRP A C 1
ATOM 546 O O . TRP A 1 71 ? -3.428 1.810 2.604 1.00 98.75 71 TRP A O 1
ATOM 556 N N . VAL A 1 72 ? -1.482 1.337 1.590 1.00 98.62 72 VAL A N 1
ATOM 557 C CA . VAL A 1 72 ? -1.307 0.030 2.235 1.00 98.62 72 VAL A CA 1
ATOM 558 C C . VAL A 1 72 ? -1.158 0.183 3.749 1.00 98.62 72 VAL A C 1
ATOM 560 O O . VAL A 1 72 ? -1.775 -0.579 4.496 1.00 98.62 72 VAL A O 1
ATOM 563 N N . ARG A 1 73 ? -0.429 1.203 4.221 1.00 98.56 73 ARG A N 1
ATOM 564 C CA . ARG A 1 73 ? -0.360 1.544 5.648 1.00 98.56 73 ARG A CA 1
ATOM 565 C C . ARG A 1 73 ? -1.737 1.910 6.196 1.00 98.56 73 ARG A C 1
ATOM 567 O O . ARG A 1 73 ? -2.145 1.346 7.208 1.00 98.56 73 ARG A O 1
ATOM 574 N N . ASP A 1 74 ? -2.460 2.820 5.548 1.00 98.75 74 ASP A N 1
ATOM 575 C CA . ASP A 1 74 ? -3.741 3.312 6.064 1.00 98.75 74 ASP A CA 1
ATOM 576 C C . ASP A 1 74 ? -4.799 2.202 6.120 1.00 98.75 74 ASP A C 1
ATOM 578 O O . ASP A 1 74 ? -5.526 2.069 7.109 1.00 98.75 74 ASP A O 1
ATOM 582 N N 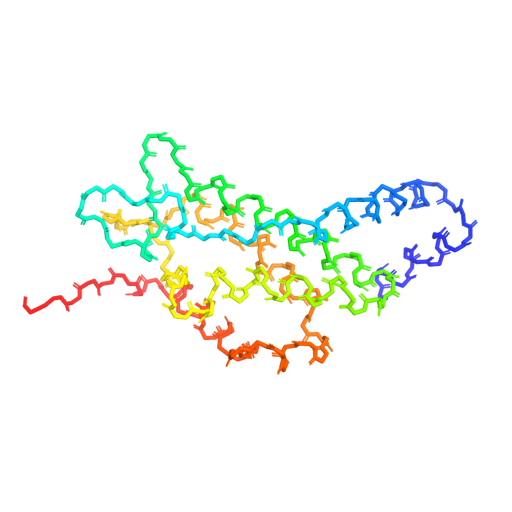. LEU A 1 75 ? -4.841 1.351 5.093 1.00 98.88 75 LEU A N 1
ATOM 583 C CA . LEU A 1 75 ? -5.674 0.150 5.056 1.00 98.88 75 LEU A CA 1
ATOM 584 C C . LEU A 1 75 ? -5.249 -0.864 6.124 1.00 98.88 75 LEU A C 1
ATOM 586 O O . LEU A 1 75 ? -6.104 -1.405 6.824 1.00 98.88 75 LEU A O 1
ATOM 590 N N . GLY A 1 76 ? -3.947 -1.103 6.285 1.00 98.50 76 GLY A N 1
ATOM 591 C CA . GLY A 1 76 ? -3.407 -2.003 7.301 1.00 98.50 76 GLY A CA 1
ATOM 592 C C . GLY A 1 76 ? -3.775 -1.566 8.717 1.00 98.50 76 GLY A C 1
ATOM 593 O O . GLY A 1 76 ? -4.279 -2.372 9.497 1.00 98.50 76 GLY A O 1
ATOM 594 N N . ILE A 1 77 ? -3.621 -0.278 9.036 1.00 98.19 77 ILE A N 1
ATOM 595 C CA . ILE A 1 77 ? -4.034 0.279 10.331 1.00 98.19 77 ILE A CA 1
ATOM 596 C C . ILE A 1 77 ? -5.558 0.183 10.480 1.00 98.19 77 ILE A C 1
ATOM 598 O O . ILE A 1 77 ? -6.046 -0.252 11.522 1.00 98.19 77 ILE A O 1
ATOM 602 N N . GLY A 1 78 ? -6.326 0.503 9.433 1.00 98.00 78 GLY A N 1
ATOM 603 C CA . GLY A 1 78 ? -7.782 0.345 9.429 1.00 98.00 78 GLY A CA 1
ATOM 604 C C . GLY A 1 78 ? -8.229 -1.092 9.732 1.00 98.00 78 GLY A C 1
ATOM 605 O O . GLY A 1 78 ? -9.144 -1.303 10.532 1.00 98.00 78 GLY A O 1
ATOM 606 N N . TYR A 1 79 ? -7.561 -2.093 9.154 1.00 98.19 79 TYR A N 1
ATOM 607 C CA . TYR A 1 79 ? -7.776 -3.506 9.475 1.00 98.19 79 TYR A CA 1
ATOM 608 C C . TYR A 1 79 ? -7.411 -3.810 10.930 1.00 98.19 79 TYR A C 1
ATOM 610 O O . TYR A 1 79 ? -8.242 -4.330 11.674 1.00 98.19 79 TYR A O 1
ATOM 618 N N . VAL A 1 80 ? -6.215 -3.412 11.364 1.00 96.44 80 VAL A N 1
ATOM 619 C CA . VAL A 1 80 ? -5.731 -3.655 12.725 1.00 96.44 80 VAL A CA 1
ATOM 620 C C . VAL A 1 80 ? -6.597 -2.977 13.773 1.00 96.44 80 VAL A C 1
ATOM 622 O O . VAL A 1 80 ? -6.663 -3.496 14.870 1.00 96.44 80 VAL A O 1
ATOM 625 N N . PHE A 1 81 ? -7.297 -1.879 13.509 1.00 95.31 81 PHE A N 1
ATOM 626 C CA . PHE A 1 81 ? -8.182 -1.276 14.513 1.00 95.31 81 PHE A CA 1
ATOM 627 C C . PHE A 1 81 ? -9.622 -1.789 14.472 1.00 95.31 81 PHE A C 1
ATOM 629 O O . PHE A 1 81 ? -10.282 -1.799 15.505 1.00 95.31 81 PHE A O 1
ATOM 636 N N . THR A 1 82 ? -10.111 -2.241 13.315 1.00 95.25 82 THR A N 1
ATOM 637 C CA . THR A 1 82 ? -11.536 -2.583 13.145 1.00 95.25 82 THR A CA 1
ATOM 638 C C . THR A 1 82 ? -11.820 -4.070 12.948 1.00 95.25 82 THR A C 1
ATOM 640 O O . THR A 1 82 ? -12.979 -4.473 13.007 1.00 95.25 82 THR A O 1
ATOM 643 N N . GLY A 1 83 ? -10.805 -4.875 12.622 1.00 95.75 83 GLY A N 1
ATOM 644 C CA . GLY A 1 83 ? -10.961 -6.266 12.186 1.00 95.75 83 GLY A CA 1
ATOM 645 C C . GLY A 1 83 ? -11.689 -6.435 10.845 1.00 95.75 83 GLY A C 1
ATOM 646 O O . GLY A 1 83 ? -12.016 -7.552 10.455 1.00 95.75 83 GLY A O 1
ATOM 647 N N . ARG A 1 84 ? -11.995 -5.350 10.116 1.00 98.00 84 ARG A N 1
ATOM 648 C CA . ARG A 1 84 ? -12.781 -5.430 8.877 1.00 98.00 84 ARG A CA 1
ATOM 649 C C . ARG A 1 84 ? -11.916 -5.884 7.706 1.00 98.00 84 ARG A C 1
ATOM 651 O O . ARG A 1 84 ? -11.127 -5.110 7.165 1.00 98.00 84 ARG A O 1
ATOM 658 N N . GLU A 1 85 ? -12.177 -7.096 7.228 1.00 98.19 85 GLU A N 1
ATOM 659 C CA . GLU A 1 85 ? -11.456 -7.734 6.115 1.00 98.19 85 GLU A CA 1
ATOM 660 C C . GLU A 1 85 ? -11.441 -6.938 4.805 1.00 98.19 85 GLU A C 1
ATOM 662 O O . GLU A 1 85 ? -10.551 -7.129 3.984 1.00 98.19 85 GLU A O 1
ATOM 667 N N . ARG A 1 86 ? -12.388 -6.016 4.585 1.00 98.44 86 ARG A N 1
ATOM 668 C CA . ARG A 1 86 ? -12.379 -5.159 3.385 1.00 98.44 86 ARG A CA 1
ATOM 669 C C . ARG A 1 86 ? -11.102 -4.320 3.271 1.00 98.44 86 ARG A C 1
ATOM 671 O O . ARG A 1 86 ? -10.631 -4.086 2.164 1.00 98.44 86 ARG A O 1
ATOM 678 N N . PHE A 1 87 ? -10.547 -3.881 4.405 1.00 98.81 87 PHE A N 1
ATOM 679 C CA . PHE A 1 87 ? -9.318 -3.096 4.418 1.00 98.81 87 PHE A CA 1
ATOM 680 C C . PHE A 1 87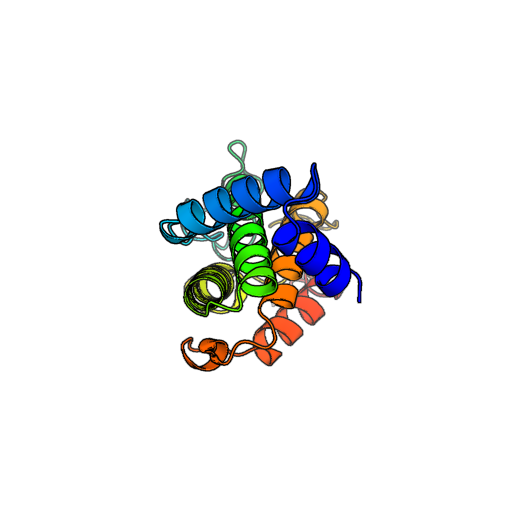 ? -8.110 -3.983 4.105 1.00 98.81 87 PHE A C 1
ATOM 682 O O . PHE A 1 87 ? -7.342 -3.658 3.203 1.00 98.81 87 PHE A O 1
ATOM 689 N N . ALA A 1 88 ? -8.004 -5.145 4.761 1.00 98.50 88 ALA A N 1
ATOM 690 C CA . ALA A 1 88 ? -6.950 -6.118 4.478 1.00 98.50 88 ALA A CA 1
ATOM 691 C C . ALA A 1 88 ? -6.990 -6.604 3.025 1.00 98.50 88 ALA A C 1
ATOM 693 O O . ALA A 1 88 ? -5.973 -6.588 2.345 1.00 98.50 88 ALA A O 1
ATOM 694 N N . SER A 1 89 ? -8.172 -6.955 2.515 1.00 98.25 89 SER A N 1
ATOM 695 C CA . SER A 1 89 ? -8.354 -7.392 1.129 1.00 98.25 89 SER A CA 1
ATOM 696 C C . SER A 1 89 ? -7.872 -6.344 0.126 1.00 98.25 89 SER A C 1
ATOM 698 O O . SER A 1 89 ? -7.201 -6.698 -0.842 1.00 98.25 89 SER A O 1
ATOM 700 N N . LYS A 1 90 ? -8.156 -5.053 0.352 1.00 98.69 90 LYS A N 1
ATOM 701 C CA . LYS A 1 90 ? -7.644 -3.997 -0.526 1.00 98.69 90 LYS A CA 1
ATOM 702 C C . LYS A 1 90 ? -6.129 -3.834 -0.401 1.00 98.69 90 LYS A C 1
ATOM 704 O O . LYS A 1 90 ? -5.473 -3.744 -1.431 1.00 98.69 90 LYS A O 1
ATOM 709 N N . ALA A 1 91 ? -5.582 -3.830 0.815 1.00 98.62 91 ALA A N 1
ATOM 710 C CA . ALA A 1 91 ? -4.138 -3.719 1.032 1.00 98.62 91 ALA A CA 1
ATOM 711 C C . ALA A 1 91 ? -3.378 -4.864 0.352 1.00 98.62 91 ALA A C 1
ATOM 713 O O . ALA A 1 91 ? -2.388 -4.622 -0.323 1.00 98.62 91 ALA A O 1
ATOM 714 N N . ILE A 1 92 ? -3.885 -6.093 0.467 1.00 98.00 92 ILE A N 1
ATOM 715 C CA . ILE A 1 92 ? -3.297 -7.283 -0.156 1.00 98.00 92 ILE A CA 1
ATOM 716 C C . ILE A 1 92 ? -3.308 -7.165 -1.679 1.00 98.00 92 ILE A C 1
ATOM 718 O O . ILE A 1 92 ? -2.294 -7.445 -2.293 1.00 98.00 92 ILE A O 1
ATOM 722 N N . ARG A 1 93 ? -4.386 -6.663 -2.294 1.00 97.94 93 ARG A N 1
ATOM 723 C CA . ARG A 1 93 ? -4.409 -6.407 -3.748 1.00 97.94 93 ARG A CA 1
ATOM 724 C C . ARG A 1 93 ? -3.388 -5.357 -4.194 1.00 97.94 93 ARG A C 1
ATOM 726 O O . ARG A 1 93 ? -2.851 -5.462 -5.285 1.00 97.94 93 ARG A O 1
ATOM 733 N N . LEU A 1 94 ? -3.148 -4.331 -3.377 1.00 98.44 94 LEU A N 1
ATOM 734 C CA . LEU A 1 94 ? -2.124 -3.321 -3.660 1.00 98.44 94 LEU A CA 1
ATOM 735 C C . LEU A 1 94 ? -0.707 -3.909 -3.513 1.00 98.44 94 LEU A C 1
ATOM 737 O O . LEU A 1 94 ? 0.166 -3.622 -4.323 1.00 98.44 94 LEU A O 1
ATOM 741 N N . LEU A 1 95 ? -0.489 -4.748 -2.498 1.00 98.06 95 LEU A N 1
ATOM 742 C CA . LEU A 1 95 ? 0.778 -5.445 -2.268 1.00 98.06 95 LEU A CA 1
ATOM 743 C C . LEU A 1 95 ? 1.080 -6.485 -3.348 1.00 98.06 95 LEU A C 1
ATOM 745 O O . LEU A 1 95 ? 2.222 -6.583 -3.778 1.00 98.06 95 LEU A O 1
ATOM 749 N N . ASP A 1 96 ? 0.070 -7.237 -3.777 1.00 97.88 96 ASP A N 1
ATOM 750 C CA . ASP A 1 96 ? 0.159 -8.219 -4.857 1.00 97.88 96 ASP A CA 1
ATOM 751 C C . ASP A 1 96 ? 0.637 -7.548 -6.146 1.00 97.88 96 ASP A C 1
ATOM 753 O O . ASP A 1 96 ? 1.680 -7.918 -6.677 1.00 97.88 96 ASP A O 1
ATOM 757 N N . HIS A 1 97 ? -0.022 -6.454 -6.535 1.00 97.81 97 HIS A N 1
ATOM 758 C CA . HIS A 1 97 ? 0.340 -5.652 -7.704 1.00 97.81 97 HIS A CA 1
ATOM 759 C C . HIS A 1 97 ? 1.774 -5.091 -7.644 1.00 97.81 97 HIS A C 1
ATOM 761 O O . HIS A 1 97 ? 2.465 -5.047 -8.657 1.00 97.81 97 HIS A O 1
ATOM 767 N N . TRP A 1 98 ? 2.257 -4.674 -6.467 1.00 98.06 98 TRP A N 1
ATOM 768 C CA . TRP A 1 98 ? 3.614 -4.121 -6.333 1.00 98.06 98 TRP A CA 1
ATOM 769 C C . TRP A 1 98 ? 4.706 -5.196 -6.232 1.00 98.06 98 TRP A C 1
ATOM 771 O O . TRP A 1 98 ? 5.792 -5.029 -6.784 1.00 98.06 98 TRP A O 1
ATOM 781 N N . PHE A 1 99 ? 4.477 -6.281 -5.488 1.00 97.38 99 PHE A N 1
ATOM 782 C CA . PHE A 1 99 ? 5.544 -7.212 -5.095 1.00 97.38 99 PHE A CA 1
ATOM 783 C C . PHE A 1 99 ? 5.466 -8.586 -5.752 1.00 97.38 99 PHE A C 1
ATOM 785 O O . PHE A 1 99 ? 6.494 -9.260 -5.849 1.00 97.38 99 PHE A O 1
ATOM 792 N N . LEU A 1 100 ? 4.278 -9.046 -6.140 1.00 95.88 100 LEU A N 1
ATOM 793 C CA . LEU A 1 100 ? 4.044 -10.476 -6.329 1.00 95.88 100 LEU A CA 1
ATOM 794 C C . LEU A 1 100 ? 3.553 -10.843 -7.722 1.00 95.88 100 LEU A C 1
ATOM 796 O O . LEU A 1 100 ? 4.066 -11.813 -8.286 1.00 95.88 100 LEU A O 1
ATOM 800 N N . ASP A 1 101 ? 2.610 -10.079 -8.266 1.00 96.44 101 ASP A N 1
ATOM 801 C CA . ASP A 1 101 ? 2.045 -10.317 -9.588 1.00 96.44 101 ASP A CA 1
ATOM 802 C C . ASP A 1 101 ? 3.172 -10.261 -10.635 1.00 96.44 101 ASP A C 1
ATOM 804 O O . ASP A 1 101 ? 3.854 -9.241 -10.750 1.00 96.44 101 ASP A O 1
ATOM 808 N N . PRO A 1 102 ? 3.447 -11.353 -11.371 1.00 94.69 102 PRO A N 1
ATOM 809 C CA . PRO A 1 102 ? 4.554 -11.395 -12.317 1.00 94.69 102 PRO A CA 1
ATOM 810 C C . PRO A 1 102 ? 4.443 -10.357 -13.436 1.00 94.69 102 PRO A C 1
ATOM 812 O O . PRO A 1 102 ? 5.485 -10.003 -13.981 1.00 94.69 102 PRO A O 1
ATOM 815 N N . GLU A 1 103 ? 3.240 -9.875 -13.764 1.00 95.81 103 GLU A N 1
ATOM 816 C CA . GLU A 1 103 ? 3.030 -8.871 -14.812 1.00 95.81 103 GLU A CA 1
ATOM 817 C C . GLU A 1 103 ? 3.379 -7.455 -14.342 1.00 95.81 103 GLU A C 1
ATOM 819 O O . GLU A 1 103 ? 3.704 -6.603 -15.162 1.00 95.81 103 GLU A O 1
ATOM 824 N N . THR A 1 104 ? 3.364 -7.193 -13.032 1.00 97.06 104 THR A N 1
ATOM 825 C CA . THR A 1 104 ? 3.503 -5.824 -12.506 1.00 97.06 104 THR A CA 1
ATOM 826 C C . THR A 1 104 ? 4.570 -5.673 -11.431 1.00 97.06 104 THR A C 1
ATOM 828 O O . THR A 1 104 ? 4.972 -4.552 -11.124 1.00 97.06 104 THR A O 1
ATOM 831 N N . ARG A 1 105 ? 5.059 -6.765 -10.835 1.00 96.62 105 ARG A N 1
ATOM 832 C CA . ARG A 1 105 ? 5.933 -6.714 -9.657 1.00 96.62 105 ARG A CA 1
ATOM 833 C C . ARG A 1 105 ? 7.222 -5.943 -9.907 1.00 96.62 105 ARG A C 1
ATOM 835 O O . ARG A 1 105 ? 7.914 -6.159 -10.898 1.00 96.62 105 ARG A O 1
ATOM 842 N N . MET A 1 106 ? 7.625 -5.145 -8.930 1.00 96.62 106 MET A N 1
ATOM 843 C CA . MET A 1 106 ? 8.977 -4.615 -8.865 1.00 96.62 106 MET A CA 1
ATOM 844 C C . MET A 1 106 ? 9.975 -5.764 -8.663 1.00 96.62 106 MET A C 1
ATOM 846 O O . MET A 1 106 ? 9.801 -6.621 -7.794 1.00 96.62 106 MET A O 1
ATOM 850 N N . TYR A 1 107 ? 11.071 -5.767 -9.415 1.00 94.75 107 TYR A N 1
ATOM 851 C CA . TYR A 1 107 ? 12.197 -6.662 -9.178 1.00 94.75 107 TYR A CA 1
ATOM 852 C C . TYR A 1 107 ? 12.843 -6.364 -7.804 1.00 94.75 107 TYR A C 1
ATOM 854 O O . TYR A 1 107 ? 13.165 -5.203 -7.531 1.00 94.75 107 TYR A O 1
ATOM 862 N N . PRO A 1 108 ? 13.092 -7.375 -6.943 1.00 94.06 108 PRO A N 1
ATOM 863 C CA . PRO A 1 108 ? 13.601 -7.195 -5.577 1.00 94.06 108 PRO A CA 1
ATOM 864 C C . PRO A 1 108 ? 15.082 -6.790 -5.542 1.00 94.06 108 PRO A C 1
ATOM 866 O O . PRO A 1 108 ? 15.963 -7.585 -5.227 1.00 94.06 108 PRO A O 1
ATOM 869 N N . SER A 1 109 ? 15.366 -5.531 -5.868 1.00 90.81 109 SER A N 1
ATOM 870 C CA . SER A 1 109 ? 16.698 -4.923 -5.840 1.00 90.81 109 SER A CA 1
ATOM 871 C C . SER A 1 109 ? 16.693 -3.719 -4.915 1.00 90.81 109 SER A C 1
ATOM 873 O O . SER A 1 109 ? 15.846 -2.847 -5.063 1.00 90.81 109 SER A O 1
ATOM 875 N N . GLY A 1 110 ? 17.679 -3.622 -4.021 1.00 87.50 110 GLY A N 1
ATOM 876 C CA . GLY A 1 110 ? 17.945 -2.414 -3.226 1.00 87.50 110 GLY A CA 1
ATOM 877 C C . GLY A 1 110 ? 18.565 -1.251 -4.008 1.00 87.50 110 GLY A C 1
ATOM 878 O O . GLY A 1 110 ? 18.926 -0.231 -3.422 1.00 87.50 110 GLY A O 1
ATOM 879 N N . ARG A 1 111 ? 18.730 -1.417 -5.320 1.00 88.56 111 ARG A N 1
ATOM 880 C CA . ARG A 1 111 ? 19.358 -0.471 -6.247 1.00 88.56 111 ARG A CA 1
ATOM 881 C C . ARG A 1 111 ? 18.372 -0.108 -7.344 1.00 88.56 111 ARG A C 1
ATOM 883 O O . ARG A 1 111 ? 17.683 -1.007 -7.844 1.00 88.56 111 ARG A O 1
ATOM 890 N N . ASN A 1 112 ? 18.367 1.161 -7.742 1.00 85.00 112 ASN A N 1
ATOM 891 C CA . ASN A 1 112 ? 17.651 1.588 -8.938 1.00 85.00 112 ASN A CA 1
ATOM 892 C C . ASN A 1 112 ? 18.290 0.959 -10.184 1.00 85.00 112 ASN A C 1
ATOM 894 O O . ASN A 1 112 ? 19.436 0.493 -10.155 1.00 85.00 112 ASN A O 1
ATOM 898 N N . PHE A 1 113 ? 17.561 0.948 -11.296 1.00 83.50 113 PHE A N 1
ATOM 899 C CA . PHE A 1 113 ? 18.117 0.533 -12.577 1.00 83.50 113 PHE A CA 1
ATOM 900 C C . PHE A 1 113 ? 19.403 1.308 -12.907 1.00 83.50 113 PHE A C 1
ATOM 902 O O . PHE A 1 113 ? 19.454 2.528 -12.784 1.00 83.50 113 PHE A O 1
ATOM 909 N N . GLY A 1 114 ? 20.446 0.593 -13.340 1.00 79.31 114 GLY A N 1
ATOM 910 C CA . GLY A 1 114 ? 21.728 1.189 -13.732 1.00 79.31 114 GLY A CA 1
ATOM 911 C C . GLY A 1 114 ? 22.619 1.653 -12.574 1.00 79.31 114 GLY A C 1
ATOM 912 O O . GLY A 1 114 ? 23.763 2.035 -12.813 1.00 79.31 114 GLY A O 1
ATOM 913 N N . GLU A 1 115 ? 22.152 1.579 -11.325 1.00 82.00 115 GLU A N 1
ATOM 914 C CA . GLU A 1 115 ? 22.930 1.992 -10.159 1.00 82.00 115 GLU A CA 1
ATOM 915 C C . GLU A 1 115 ? 23.657 0.818 -9.489 1.00 82.00 115 GLU A C 1
ATOM 917 O O . GLU A 1 115 ? 23.174 -0.314 -9.399 1.00 82.00 115 GLU A O 1
ATOM 922 N N . THR A 1 116 ? 24.853 1.099 -8.972 1.00 78.38 116 THR A N 1
ATOM 923 C CA . THR A 1 116 ? 25.686 0.121 -8.252 1.00 78.38 116 THR A CA 1
ATOM 924 C C . THR A 1 116 ? 25.584 0.251 -6.733 1.00 78.38 116 THR A C 1
ATOM 926 O O . THR A 1 116 ? 26.011 -0.654 -6.013 1.00 78.38 116 THR A O 1
ATOM 929 N N . TYR A 1 117 ? 24.999 1.342 -6.239 1.00 79.50 117 TYR A N 1
ATOM 930 C CA . TYR A 1 117 ? 24.799 1.626 -4.822 1.00 79.50 117 TYR A CA 1
ATOM 931 C C . TYR A 1 117 ? 23.342 1.411 -4.403 1.00 79.50 117 TYR A C 1
ATOM 933 O O . TYR A 1 117 ? 22.437 1.331 -5.230 1.00 79.50 117 TYR A O 1
ATOM 941 N N . PHE A 1 118 ? 23.123 1.293 -3.092 1.00 80.06 118 PHE A N 1
ATOM 942 C CA . PHE A 1 118 ? 21.776 1.233 -2.533 1.00 80.06 118 PHE A CA 1
ATOM 943 C C . PHE A 1 118 ? 21.086 2.589 -2.656 1.00 80.06 118 PHE A C 1
ATOM 945 O O . PHE A 1 118 ? 21.657 3.614 -2.282 1.00 80.06 118 PHE A O 1
ATOM 952 N N . SER A 1 119 ? 19.854 2.570 -3.146 1.00 89.06 119 SER A N 1
ATOM 953 C CA . SER A 1 119 ? 19.067 3.775 -3.370 1.00 89.06 119 SER A CA 1
ATOM 954 C C . SER A 1 119 ? 18.509 4.328 -2.060 1.00 89.06 119 SER A C 1
ATOM 956 O O . SER A 1 119 ? 17.965 3.594 -1.229 1.00 89.06 119 SER A O 1
ATOM 958 N N . ILE A 1 120 ? 18.591 5.652 -1.907 1.00 88.94 120 ILE A N 1
ATOM 959 C CA . ILE A 1 120 ? 17.913 6.364 -0.821 1.00 88.94 120 ILE A CA 1
ATOM 960 C C . ILE A 1 120 ? 16.397 6.277 -1.020 1.00 88.94 120 ILE A C 1
ATOM 962 O O . ILE A 1 120 ? 15.686 6.027 -0.056 1.00 88.94 120 ILE A O 1
ATOM 966 N N . GLU A 1 121 ? 15.905 6.414 -2.254 1.00 90.31 121 GLU A N 1
ATOM 967 C CA . GLU A 1 121 ? 14.489 6.286 -2.621 1.00 90.31 121 GLU A CA 1
ATOM 968 C C . GLU A 1 121 ? 13.889 4.976 -2.143 1.00 90.31 121 GLU A C 1
ATOM 970 O O . GLU A 1 121 ? 12.905 4.979 -1.407 1.00 90.31 121 GLU A O 1
ATOM 975 N N . LEU A 1 122 ? 14.506 3.862 -2.521 1.00 92.00 122 LEU A N 1
ATOM 976 C CA . LEU A 1 122 ? 14.046 2.538 -2.124 1.00 92.00 122 LEU A CA 1
ATOM 977 C C . LEU A 1 122 ? 14.123 2.354 -0.606 1.00 92.00 122 LEU A C 1
ATOM 979 O O . LEU A 1 122 ? 13.226 1.762 -0.001 1.00 92.00 122 LEU A O 1
ATOM 983 N N . HIS A 1 123 ? 15.156 2.918 0.029 1.00 89.69 123 HIS A N 1
ATOM 984 C CA . HIS A 1 123 ? 15.306 2.883 1.479 1.00 89.69 123 HIS A CA 1
ATOM 985 C C . HIS A 1 123 ? 14.223 3.676 2.223 1.00 89.69 123 HIS A C 1
ATOM 987 O O . HIS A 1 123 ? 13.881 3.304 3.341 1.00 89.69 123 HIS A O 1
ATOM 993 N N . ILE A 1 124 ? 13.664 4.737 1.635 1.00 91.19 124 ILE A N 1
ATOM 994 C CA . ILE A 1 124 ? 12.623 5.546 2.289 1.00 91.19 124 ILE A CA 1
ATOM 995 C C . ILE A 1 124 ? 11.199 5.111 1.933 1.00 91.19 124 ILE A C 1
ATOM 997 O O . ILE A 1 124 ? 10.302 5.262 2.762 1.00 91.19 124 ILE A O 1
ATOM 1001 N N . THR A 1 125 ? 10.959 4.558 0.741 1.00 93.31 125 THR A N 1
ATOM 1002 C CA . THR A 1 125 ? 9.594 4.235 0.292 1.00 93.31 125 THR A CA 1
ATOM 1003 C C . THR A 1 125 ? 9.168 2.813 0.649 1.00 93.31 125 THR A C 1
ATOM 1005 O O . THR A 1 125 ? 8.089 2.616 1.218 1.00 93.31 125 THR A O 1
ATOM 1008 N N . LEU A 1 126 ? 10.014 1.810 0.393 1.00 95.06 126 LEU A N 1
ATOM 1009 C CA . LEU A 1 126 ? 9.632 0.406 0.561 1.00 95.06 126 LEU A CA 1
ATOM 1010 C C . LEU A 1 126 ? 9.376 -0.037 2.007 1.00 95.06 126 LEU A C 1
ATOM 1012 O O . LEU A 1 126 ? 8.476 -0.859 2.200 1.00 95.06 126 LEU A O 1
ATOM 1016 N N . PRO A 1 127 ? 10.056 0.486 3.050 1.00 95.75 127 PRO A N 1
ATOM 1017 C CA . PRO A 1 127 ? 9.734 0.096 4.420 1.00 95.75 127 PRO A CA 1
ATOM 1018 C C . PRO A 1 127 ? 8.276 0.360 4.806 1.00 95.75 127 PRO A C 1
ATOM 1020 O O . PRO A 1 127 ? 7.708 -0.412 5.572 1.00 95.75 127 PRO A O 1
ATOM 1023 N N . THR A 1 128 ? 7.641 1.398 4.250 1.00 97.12 128 THR A N 1
ATOM 1024 C CA . THR A 1 128 ? 6.227 1.703 4.532 1.00 97.12 128 THR A CA 1
ATOM 1025 C C . THR A 1 128 ? 5.293 0.654 3.925 1.00 97.12 128 THR A C 1
ATOM 1027 O O . THR A 1 128 ? 4.354 0.204 4.584 1.00 97.12 128 THR A O 1
ATOM 1030 N N . LEU A 1 129 ? 5.578 0.216 2.696 1.00 97.25 129 LEU A N 1
ATOM 1031 C CA . LEU A 1 129 ? 4.864 -0.881 2.042 1.00 97.25 129 LEU A CA 1
ATOM 1032 C C . LEU A 1 129 ? 5.001 -2.191 2.834 1.00 97.25 129 LEU A C 1
ATOM 1034 O O . LEU A 1 129 ? 4.001 -2.838 3.149 1.00 97.25 129 LEU A O 1
ATOM 1038 N N . ILE A 1 130 ? 6.232 -2.541 3.222 1.00 96.88 130 ILE A N 1
ATOM 1039 C CA . ILE A 1 130 ? 6.533 -3.745 4.013 1.00 96.88 130 ILE A CA 1
ATOM 1040 C C . ILE A 1 130 ? 5.860 -3.674 5.392 1.00 96.88 130 ILE A C 1
ATOM 1042 O O . ILE A 1 130 ? 5.300 -4.664 5.867 1.00 96.88 130 ILE A O 1
ATOM 1046 N N . TYR A 1 131 ? 5.851 -2.500 6.026 1.00 97.31 131 TYR A N 1
ATOM 1047 C CA . TYR A 1 131 ? 5.147 -2.286 7.287 1.00 97.31 131 TYR A CA 1
ATOM 1048 C C . TYR A 1 131 ? 3.643 -2.543 7.148 1.00 97.31 131 TYR A C 1
ATOM 1050 O O . TYR A 1 131 ? 3.071 -3.283 7.948 1.00 97.31 131 TYR A O 1
ATOM 1058 N N . GLY A 1 132 ? 2.992 -2.000 6.116 1.00 97.56 132 GLY A N 1
ATOM 1059 C CA . GLY A 1 132 ? 1.569 -2.259 5.908 1.00 97.56 132 GLY A CA 1
ATOM 1060 C C . GLY A 1 132 ? 1.264 -3.720 5.549 1.00 97.56 132 GLY A C 1
ATOM 1061 O O . GLY A 1 132 ? 0.253 -4.247 6.013 1.00 97.56 132 GLY A O 1
ATOM 1062 N N . ALA A 1 133 ? 2.168 -4.424 4.856 1.00 96.88 133 ALA A N 1
ATOM 1063 C CA . ALA A 1 133 ? 2.066 -5.876 4.676 1.00 96.88 133 ALA A CA 1
ATOM 1064 C C . ALA A 1 133 ? 2.075 -6.636 6.011 1.00 96.88 133 ALA A C 1
ATOM 1066 O O . ALA A 1 133 ? 1.266 -7.544 6.216 1.00 96.88 133 ALA A O 1
ATOM 1067 N N . ALA A 1 134 ? 2.929 -6.228 6.955 1.00 96.00 134 ALA A N 1
ATOM 1068 C CA . ALA A 1 134 ? 2.969 -6.822 8.288 1.00 96.00 134 ALA A CA 1
ATOM 1069 C C . ALA A 1 134 ? 1.656 -6.616 9.067 1.00 96.00 134 ALA A C 1
ATOM 1071 O O . ALA A 1 134 ? 1.240 -7.513 9.801 1.00 96.00 134 ALA A O 1
ATOM 1072 N N . LEU A 1 135 ? 0.968 -5.482 8.882 1.00 97.38 135 LEU A N 1
ATOM 1073 C CA . LEU A 1 135 ? -0.319 -5.204 9.536 1.00 97.38 135 LEU A CA 1
ATOM 1074 C C . LEU A 1 135 ? -1.449 -6.124 9.053 1.00 97.38 135 LEU A C 1
ATOM 1076 O O . LEU A 1 135 ? -2.356 -6.438 9.820 1.00 97.38 135 LEU A O 1
ATOM 1080 N N . VAL A 1 136 ? -1.395 -6.582 7.801 1.00 97.25 136 VAL A N 1
ATOM 1081 C CA . VAL A 1 136 ? -2.414 -7.467 7.203 1.00 97.25 136 VAL A CA 1
ATOM 1082 C C . VAL A 1 136 ? -1.964 -8.923 7.125 1.00 97.25 136 VAL A C 1
ATOM 1084 O O . VAL A 1 136 ? -2.643 -9.752 6.516 1.00 97.25 136 VAL A O 1
ATOM 1087 N N . ARG A 1 137 ? -0.833 -9.263 7.754 1.00 94.81 137 ARG A N 1
ATOM 1088 C CA . ARG A 1 137 ? -0.220 -10.594 7.664 1.00 94.81 137 ARG A CA 1
ATOM 1089 C C . ARG A 1 137 ? -1.169 -11.714 8.081 1.00 94.81 137 ARG A C 1
ATOM 1091 O O . ARG A 1 137 ? -1.112 -12.782 7.497 1.00 94.81 137 ARG A O 1
ATOM 1098 N N . ASP A 1 138 ? -2.039 -11.485 9.060 1.00 93.38 138 ASP A N 1
ATOM 1099 C CA . ASP A 1 138 ? -2.885 -12.531 9.649 1.00 93.38 138 ASP A CA 1
ATOM 1100 C C . ASP A 1 138 ? -4.260 -12.649 8.964 1.00 93.38 138 ASP A C 1
ATOM 1102 O O . ASP A 1 138 ? -5.066 -13.496 9.341 1.00 93.38 138 ASP A O 1
ATOM 1106 N N . SER A 1 139 ? -4.543 -11.821 7.949 1.00 96.06 139 SER A N 1
ATOM 1107 C CA . SER A 1 139 ? -5.806 -11.899 7.208 1.00 96.06 139 SER A CA 1
ATOM 1108 C C . SER A 1 139 ? -5.865 -13.174 6.352 1.00 96.06 139 SER A C 1
ATOM 1110 O O . SER A 1 139 ? -4.903 -13.498 5.650 1.00 96.06 139 SER A O 1
ATOM 1112 N N . PRO A 1 140 ? -7.010 -13.877 6.294 1.00 94.88 140 PRO A N 1
ATOM 1113 C CA . PRO A 1 140 ? -7.194 -15.011 5.390 1.00 94.88 140 PRO A CA 1
ATOM 1114 C C . PRO A 1 140 ? -7.235 -14.596 3.908 1.00 94.88 140 PRO A C 1
ATOM 1116 O O . PRO A 1 140 ? -7.190 -15.453 3.024 1.00 94.88 140 PRO A O 1
ATOM 1119 N N . ARG A 1 141 ? -7.318 -13.292 3.606 1.00 95.31 141 ARG A N 1
ATOM 1120 C CA . ARG A 1 141 ? -7.457 -12.761 2.241 1.00 95.31 141 ARG A CA 1
ATOM 1121 C C . ARG A 1 141 ? -6.200 -12.891 1.386 1.00 95.31 141 ARG A C 1
ATOM 1123 O O . ARG A 1 141 ? -6.306 -12.721 0.177 1.00 95.31 141 ARG A O 1
ATOM 1130 N N . TRP A 1 142 ? -5.061 -13.282 1.954 1.00 94.44 142 TRP A N 1
ATOM 1131 C CA . TRP A 1 142 ? -3.890 -13.684 1.166 1.00 94.44 142 TRP A CA 1
ATOM 1132 C C . TRP A 1 142 ? -4.206 -14.843 0.212 1.00 94.44 142 TRP A C 1
ATOM 1134 O O . TRP A 1 142 ? -3.661 -14.896 -0.875 1.00 94.44 142 TRP A O 1
ATOM 1144 N N . SER A 1 143 ? -5.172 -15.704 0.553 1.00 90.94 143 SER A N 1
ATOM 1145 C CA . SER A 1 143 ? -5.647 -16.776 -0.340 1.00 90.94 143 SER A CA 1
ATOM 1146 C C . SER A 1 143 ? -6.421 -16.296 -1.579 1.00 90.94 143 SER A C 1
ATOM 1148 O O . SER A 1 143 ? -6.787 -17.111 -2.421 1.00 90.94 143 SER A O 1
ATOM 1150 N N . THR A 1 144 ? -6.731 -14.998 -1.679 1.00 88.94 144 THR A N 1
ATOM 1151 C CA . THR A 1 144 ? -7.527 -14.431 -2.785 1.00 88.94 144 THR A CA 1
ATOM 1152 C C . THR A 1 144 ? -6.687 -13.839 -3.913 1.00 88.94 144 THR A C 1
ATOM 1154 O O . THR A 1 144 ? -7.253 -13.405 -4.913 1.00 88.94 144 THR A O 1
ATOM 1157 N N . VAL A 1 145 ? -5.366 -13.819 -3.753 1.00 89.00 145 VAL A N 1
ATOM 1158 C CA . VAL A 1 145 ? -4.395 -13.409 -4.773 1.00 89.00 145 VAL A CA 1
ATOM 1159 C C . VAL A 1 145 ? -3.528 -14.611 -5.158 1.00 89.00 145 VAL A C 1
ATOM 1161 O O . VAL A 1 145 ? -3.517 -15.620 -4.452 1.00 89.00 145 VAL A O 1
ATOM 1164 N N . GLY A 1 146 ? -2.863 -14.543 -6.314 1.00 76.38 146 GLY A N 1
ATOM 1165 C CA . GLY A 1 146 ? -2.128 -15.683 -6.881 1.00 76.38 146 GLY A CA 1
ATOM 1166 C C . GLY A 1 146 ? -0.870 -16.070 -6.098 1.00 76.38 146 GLY A C 1
ATOM 1167 O O . GLY A 1 146 ? -0.415 -17.209 -6.188 1.00 76.38 146 GLY A O 1
ATOM 1168 N N . ALA A 1 147 ? -0.329 -15.138 -5.317 1.00 72.94 147 ALA A N 1
ATOM 1169 C CA . ALA A 1 147 ? 0.859 -15.316 -4.498 1.00 72.94 147 ALA A CA 1
ATOM 1170 C C . ALA A 1 147 ? 0.542 -15.201 -3.002 1.00 72.94 147 ALA A C 1
ATOM 1172 O O . ALA A 1 147 ? -0.453 -14.605 -2.599 1.00 72.94 147 ALA A O 1
ATOM 1173 N N . ASP A 1 148 ? 1.403 -15.760 -2.155 1.00 82.25 148 ASP A N 1
ATOM 1174 C CA . ASP A 1 148 ? 1.184 -15.795 -0.712 1.00 82.25 148 ASP A CA 1
ATOM 1175 C C . ASP A 1 148 ? 2.231 -14.992 0.080 1.00 82.25 148 ASP A C 1
ATOM 1177 O O . ASP A 1 148 ? 3.082 -14.272 -0.449 1.00 82.25 148 ASP A O 1
ATOM 1181 N N . ARG A 1 149 ? 2.146 -15.109 1.407 1.00 84.69 149 ARG A N 1
ATOM 1182 C CA . ARG A 1 149 ? 3.036 -14.414 2.342 1.00 84.69 149 ARG A CA 1
ATOM 1183 C C . ARG A 1 149 ? 4.485 -14.888 2.245 1.00 84.69 149 ARG A C 1
ATOM 1185 O O . ARG A 1 149 ? 5.383 -14.091 2.511 1.00 84.69 149 ARG A O 1
ATOM 1192 N N . GLU A 1 150 ? 4.719 -16.147 1.884 1.00 90.19 150 GLU A N 1
ATOM 1193 C CA . GLU A 1 150 ? 6.077 -16.672 1.731 1.00 90.19 150 GLU A CA 1
ATOM 1194 C C . GLU A 1 150 ? 6.725 -16.108 0.466 1.00 90.19 150 GLU A C 1
ATOM 1196 O O . GLU A 1 150 ? 7.893 -15.731 0.505 1.00 90.19 150 GLU A O 1
ATOM 1201 N N . ALA A 1 151 ? 5.958 -15.910 -0.611 1.00 92.31 151 ALA A N 1
ATOM 1202 C CA . ALA A 1 151 ? 6.450 -15.198 -1.790 1.00 92.31 151 ALA A CA 1
ATOM 1203 C C . ALA A 1 151 ? 6.891 -13.760 -1.454 1.00 92.31 151 ALA A C 1
ATOM 1205 O O . ALA A 1 151 ? 7.980 -13.340 -1.855 1.00 92.31 151 ALA A O 1
ATOM 1206 N N . LEU A 1 152 ? 6.104 -13.023 -0.657 1.00 93.75 152 LEU A N 1
ATOM 1207 C CA . LEU A 1 152 ? 6.497 -11.684 -0.199 1.00 93.75 152 LEU A CA 1
ATOM 1208 C C . LEU A 1 152 ? 7.743 -11.726 0.690 1.00 93.75 152 LEU A C 1
ATOM 1210 O O . LEU A 1 152 ? 8.628 -10.881 0.564 1.00 93.75 152 LEU A O 1
ATOM 1214 N N . ARG A 1 153 ? 7.843 -12.717 1.578 1.00 93.38 153 ARG A N 1
ATOM 1215 C CA . ARG A 1 153 ? 9.039 -12.914 2.398 1.00 93.38 153 ARG A CA 1
ATOM 1216 C C . ARG A 1 153 ? 10.277 -13.147 1.530 1.00 93.38 153 ARG A C 1
ATOM 1218 O O . ARG A 1 153 ? 11.277 -12.462 1.731 1.00 93.38 153 ARG A O 1
ATOM 1225 N N . SER A 1 154 ? 10.206 -14.050 0.553 1.00 94.56 154 SER A N 1
ATOM 1226 C CA . SER A 1 154 ? 11.306 -14.313 -0.383 1.00 94.56 154 SER A CA 1
ATOM 1227 C C . SER A 1 154 ? 11.680 -13.073 -1.199 1.00 94.56 154 SER A C 1
ATOM 1229 O O . SER A 1 154 ? 12.864 -12.832 -1.452 1.00 94.56 154 SER A O 1
ATOM 1231 N N . TRP A 1 155 ? 10.695 -12.248 -1.567 1.00 95.00 155 TRP A N 1
ATOM 1232 C CA . TRP A 1 155 ? 10.938 -10.956 -2.207 1.00 95.00 155 TRP A CA 1
ATOM 1233 C C . TRP A 1 155 ? 11.767 -10.035 -1.301 1.00 95.00 155 TRP A C 1
ATOM 1235 O O . TRP A 1 155 ? 12.797 -9.517 -1.729 1.00 95.00 155 TRP A O 1
ATOM 1245 N N . VAL A 1 156 ? 11.374 -9.883 -0.029 1.00 94.06 156 VAL A N 1
ATOM 1246 C CA . VAL A 1 156 ? 12.087 -9.042 0.953 1.00 94.06 156 VAL A CA 1
ATOM 1247 C C . VAL A 1 156 ? 13.502 -9.563 1.215 1.00 94.06 156 VAL A C 1
ATOM 1249 O O . VAL A 1 156 ? 14.443 -8.774 1.264 1.00 94.06 156 VAL A O 1
ATOM 1252 N N . GLU A 1 157 ? 13.676 -10.878 1.349 1.00 93.62 157 GLU A N 1
ATOM 1253 C CA . GLU A 1 157 ? 14.992 -11.506 1.525 1.00 93.62 157 GLU A CA 1
ATOM 1254 C C . GLU A 1 157 ? 15.912 -11.215 0.331 1.00 93.62 157 GLU A C 1
ATOM 1256 O O . GLU A 1 157 ? 17.066 -10.829 0.521 1.00 93.62 157 GLU A O 1
ATOM 1261 N N . THR A 1 158 ? 15.382 -11.299 -0.893 1.00 93.12 158 THR A N 1
ATOM 1262 C CA . THR A 1 158 ? 16.131 -10.968 -2.114 1.00 93.12 158 THR A CA 1
ATOM 1263 C C . THR A 1 158 ? 16.463 -9.476 -2.187 1.00 93.12 158 THR A C 1
ATOM 1265 O O . THR A 1 158 ? 17.593 -9.116 -2.509 1.00 93.12 158 THR A O 1
ATOM 1268 N N . TYR A 1 159 ? 15.522 -8.601 -1.829 1.00 91.19 159 TYR A N 1
ATOM 1269 C CA . TYR A 1 159 ? 15.719 -7.149 -1.813 1.00 91.19 159 TYR A CA 1
ATOM 1270 C C . TYR A 1 159 ? 16.829 -6.711 -0.844 1.00 91.19 159 TYR A C 1
ATOM 1272 O O . TYR A 1 159 ? 17.601 -5.796 -1.142 1.00 91.19 159 TYR A O 1
ATOM 1280 N N . LEU A 1 160 ? 16.924 -7.369 0.315 1.00 88.31 160 LEU A N 1
ATOM 1281 C CA . LEU A 1 160 ? 17.943 -7.090 1.328 1.00 88.31 160 LEU A CA 1
ATOM 1282 C C . LEU A 1 160 ? 19.311 -7.695 0.994 1.00 88.31 160 LEU A C 1
ATOM 1284 O O . LEU A 1 160 ? 20.323 -7.244 1.546 1.00 88.31 160 LEU A O 1
ATOM 1288 N N . ASP A 1 161 ? 19.368 -8.701 0.118 1.00 84.50 161 ASP A N 1
ATOM 1289 C CA . ASP A 1 161 ? 20.634 -9.288 -0.297 1.00 84.50 161 ASP A CA 1
ATOM 1290 C C . ASP A 1 161 ? 21.460 -8.260 -1.074 1.00 84.50 161 ASP A C 1
ATOM 1292 O O . ASP A 1 161 ? 21.174 -7.895 -2.207 1.00 84.50 161 ASP A O 1
ATOM 1296 N N . ARG A 1 162 ? 22.570 -7.817 -0.481 1.00 66.94 162 ARG A N 1
ATOM 1297 C CA . ARG A 1 162 ? 23.487 -6.860 -1.112 1.00 66.94 162 ARG A CA 1
ATOM 1298 C C . ARG A 1 162 ? 24.126 -7.394 -2.396 1.00 66.94 162 ARG A C 1
ATOM 1300 O O . ARG A 1 162 ? 24.720 -6.599 -3.130 1.00 66.94 162 ARG A O 1
ATOM 1307 N N . LYS A 1 163 ? 24.044 -8.705 -2.653 1.00 63.44 163 LYS A N 1
ATOM 1308 C CA . LYS A 1 163 ? 24.502 -9.356 -3.886 1.00 63.44 163 LYS A CA 1
ATOM 1309 C C . LYS A 1 163 ? 23.415 -9.437 -4.961 1.00 63.44 163 LYS A C 1
ATOM 1311 O O . LYS A 1 163 ? 23.769 -9.617 -6.129 1.00 63.44 163 LYS A O 1
ATOM 1316 N N . SER A 1 164 ? 22.137 -9.258 -4.618 1.00 57.66 164 SER A N 1
ATOM 1317 C CA . SER A 1 164 ? 21.074 -9.154 -5.615 1.00 57.66 164 SER A CA 1
ATOM 1318 C C . SER A 1 164 ? 21.293 -7.852 -6.399 1.00 57.66 164 SER A C 1
ATOM 1320 O O . SER A 1 164 ? 21.338 -6.749 -5.860 1.00 57.66 164 SER A O 1
ATOM 1322 N N . GLY A 1 165 ? 21.611 -7.980 -7.688 1.00 52.22 165 GLY A N 1
ATOM 1323 C CA . GLY A 1 165 ? 22.057 -6.852 -8.515 1.00 52.22 165 GLY A CA 1
ATOM 1324 C C . GLY A 1 165 ? 23.457 -6.995 -9.104 1.00 52.22 165 GLY A C 1
ATOM 1325 O O . GLY A 1 165 ? 23.864 -6.119 -9.864 1.00 52.22 165 GLY A O 1
ATOM 1326 N N . VAL A 1 166 ? 24.189 -8.087 -8.843 1.00 50.19 166 VAL A N 1
ATOM 1327 C CA . VAL A 1 166 ? 25.209 -8.513 -9.813 1.00 50.19 166 VAL A CA 1
ATOM 1328 C C . VAL A 1 166 ? 24.454 -9.039 -11.030 1.00 50.19 166 VAL A C 1
ATOM 1330 O O . VAL A 1 166 ? 23.962 -10.164 -11.032 1.00 50.19 166 VAL A O 1
ATOM 1333 N N . TYR A 1 167 ? 24.304 -8.198 -12.048 1.00 43.84 167 TYR A N 1
ATOM 1334 C CA . TYR A 1 167 ? 23.955 -8.669 -13.379 1.00 43.84 167 TYR A CA 1
ATOM 1335 C C . TYR A 1 167 ? 25.106 -9.565 -13.849 1.00 43.84 167 TYR A C 1
ATOM 1337 O O . TYR A 1 167 ? 26.177 -9.074 -14.198 1.00 43.84 167 TYR A O 1
ATOM 1345 N N . VAL A 1 168 ? 24.918 -10.882 -13.781 1.00 40.97 168 VAL A N 1
ATOM 1346 C CA . VAL A 1 168 ? 25.794 -11.849 -14.446 1.00 40.97 168 VAL A CA 1
ATOM 1347 C C . VAL A 1 168 ? 25.171 -12.074 -15.821 1.00 40.97 168 VAL A C 1
ATOM 1349 O O . VAL A 1 168 ? 24.324 -12.946 -15.994 1.00 40.97 168 VAL A O 1
ATOM 1352 N N . GLY A 1 169 ? 25.482 -11.192 -16.769 1.00 34.22 169 GLY A N 1
ATOM 1353 C CA . GLY A 1 169 ? 25.217 -11.475 -18.181 1.00 34.22 169 GLY A CA 1
ATOM 1354 C C . GLY A 1 169 ? 26.180 -12.552 -18.704 1.00 34.22 169 GLY A C 1
ATOM 1355 O O . GLY A 1 169 ? 27.147 -12.870 -18.004 1.00 34.22 169 GLY A O 1
ATOM 1356 N N . PRO A 1 170 ? 25.931 -13.121 -19.899 1.00 40.19 170 PRO A N 1
ATOM 1357 C CA . PRO A 1 170 ? 26.942 -13.902 -20.612 1.00 40.19 170 PRO A CA 1
ATOM 1358 C C . PRO A 1 170 ? 28.210 -13.084 -20.901 1.00 40.19 170 PRO A C 1
ATOM 1360 O O . PRO A 1 170 ? 28.100 -11.843 -21.055 1.00 40.19 170 PRO A O 1
#

pLDDT: mean 90.98, std 11.65, range [34.22, 98.88]

Radius of gyration: 17.34 Å; chains: 1; bounding box: 41×30×49 Å